Protein AF-A0A6M0SD03-F1 (afdb_monomer_lite)

pLDDT: mean 79.12, std 15.07, range [35.28, 95.38]

Radius of gyration: 14.67 Å; chains: 1; bounding box: 50×34×36 Å

Structure (mmCIF, N/CA/C/O backbone):
data_AF-A0A6M0SD03-F1
#
_entry.id   AF-A0A6M0SD03-F1
#
loop_
_atom_site.group_PDB
_atom_site.id
_atom_site.type_symbol
_atom_site.label_atom_id
_atom_site.label_alt_id
_atom_site.label_comp_id
_atom_site.label_asym_id
_atom_site.label_entity_id
_atom_site.label_seq_id
_atom_site.pdbx_PDB_ins_code
_atom_site.Cartn_x
_atom_site.Cartn_y
_atom_site.Cartn_z
_atom_site.occupancy
_atom_site.B_iso_or_equiv
_atom_site.auth_seq_id
_atom_site.auth_comp_id
_atom_site.auth_asym_id
_atom_site.auth_atom_id
_atom_site.pdbx_PDB_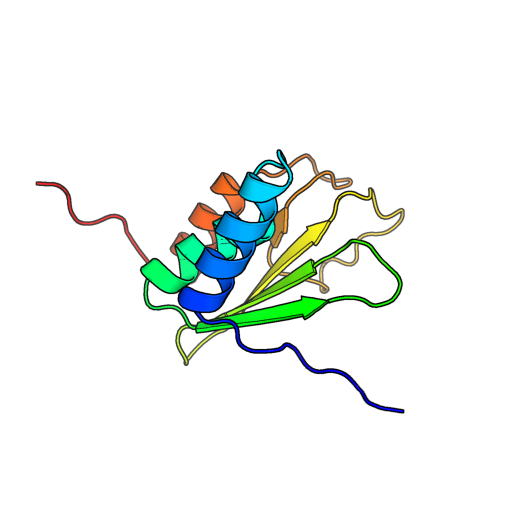model_num
ATOM 1 N N . MET A 1 1 ? 23.846 3.228 13.002 1.00 37.97 1 MET A N 1
ATOM 2 C CA . MET A 1 1 ? 23.111 2.429 11.993 1.00 37.97 1 MET A CA 1
ATOM 3 C C . MET A 1 1 ? 21.660 2.896 11.959 1.00 37.97 1 MET A C 1
ATOM 5 O O . MET A 1 1 ? 20.938 2.652 12.916 1.00 37.97 1 MET A O 1
ATOM 9 N N . SER A 1 2 ? 21.250 3.637 10.925 1.00 38.59 2 SER A N 1
ATOM 10 C CA . SER A 1 2 ? 19.883 4.171 10.828 1.00 38.59 2 SER A CA 1
ATOM 11 C C . SER A 1 2 ? 18.901 3.039 10.508 1.00 38.59 2 SER A C 1
ATOM 13 O O . SER A 1 2 ? 18.910 2.495 9.402 1.00 38.59 2 SER A O 1
ATOM 15 N N . ARG A 1 3 ? 18.088 2.641 11.495 1.00 43.22 3 ARG A N 1
ATOM 16 C CA . ARG A 1 3 ? 16.917 1.781 11.281 1.00 43.22 3 ARG A 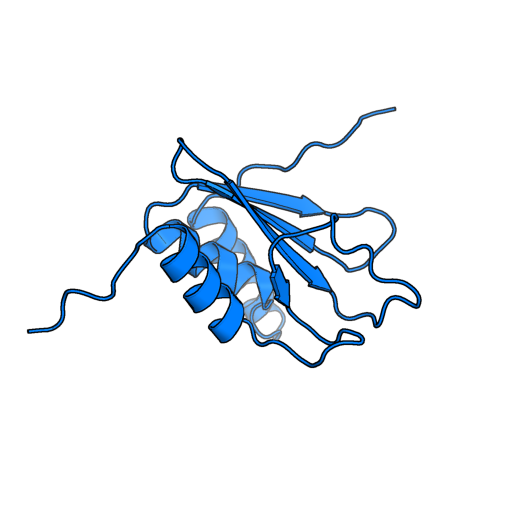CA 1
ATOM 17 C C . ARG A 1 3 ? 15.903 2.613 10.498 1.00 43.22 3 ARG A C 1
ATOM 19 O O . ARG A 1 3 ? 15.177 3.397 11.100 1.00 43.22 3 ARG A O 1
ATOM 26 N N . ARG A 1 4 ? 15.882 2.505 9.168 1.00 57.72 4 ARG A N 1
ATOM 27 C CA . ARG A 1 4 ? 14.831 3.169 8.386 1.00 57.72 4 ARG A CA 1
ATOM 28 C C . ARG A 1 4 ? 13.489 2.532 8.725 1.00 57.72 4 ARG A C 1
ATOM 30 O O . ARG A 1 4 ? 13.338 1.314 8.640 1.00 57.72 4 ARG A O 1
ATOM 37 N N . GLN A 1 5 ? 12.573 3.379 9.166 1.00 67.75 5 GLN A N 1
ATOM 38 C CA . GLN A 1 5 ? 11.204 3.042 9.533 1.00 67.75 5 GLN A CA 1
ATOM 39 C C . GLN A 1 5 ? 10.338 3.010 8.264 1.00 67.75 5 GLN A C 1
ATOM 41 O O . GLN A 1 5 ? 10.791 3.422 7.195 1.00 67.75 5 GLN A O 1
ATOM 46 N N . ALA A 1 6 ? 9.122 2.469 8.348 1.00 78.25 6 ALA A N 1
ATOM 47 C CA . ALA A 1 6 ? 8.156 2.628 7.265 1.00 78.25 6 ALA A CA 1
ATOM 48 C C . ALA A 1 6 ? 7.872 4.127 7.078 1.00 78.25 6 ALA A C 1
ATOM 50 O O . ALA A 1 6 ? 7.601 4.824 8.053 1.00 78.25 6 ALA A O 1
ATOM 51 N N . GLU A 1 7 ? 7.969 4.622 5.846 1.00 85.94 7 GLU A N 1
ATOM 52 C CA . GLU A 1 7 ? 7.779 6.045 5.546 1.00 85.94 7 GLU A CA 1
ATOM 53 C C . GLU A 1 7 ? 6.328 6.280 5.111 1.00 85.94 7 GLU A C 1
ATOM 55 O O . GLU A 1 7 ? 5.855 5.544 4.238 1.00 85.94 7 GLU A O 1
ATOM 60 N N . PRO A 1 8 ? 5.611 7.261 5.688 1.00 88.38 8 PRO A N 1
ATOM 61 C CA . PRO A 1 8 ? 4.265 7.596 5.236 1.00 88.38 8 PRO A CA 1
ATOM 62 C C . PRO A 1 8 ? 4.300 8.037 3.770 1.00 88.38 8 PRO A C 1
ATOM 64 O O . PRO A 1 8 ? 5.260 8.672 3.331 1.00 88.38 8 PRO A O 1
ATOM 67 N N . ILE A 1 9 ? 3.263 7.689 3.010 1.00 90.00 9 ILE A N 1
ATOM 68 C CA . ILE A 1 9 ? 3.136 8.075 1.603 1.00 90.00 9 ILE A CA 1
ATOM 69 C C . ILE A 1 9 ? 1.796 8.760 1.356 1.00 90.00 9 ILE A C 1
ATOM 71 O 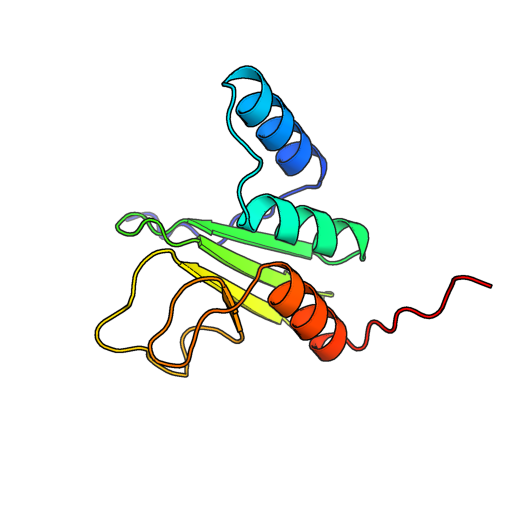O . ILE A 1 9 ? 0.748 8.247 1.754 1.00 90.00 9 ILE A O 1
ATOM 75 N N . ALA A 1 10 ? 1.829 9.907 0.682 1.00 88.19 10 ALA A N 1
ATOM 76 C CA . ALA A 1 10 ? 0.634 10.646 0.306 1.00 88.19 10 ALA A CA 1
ATOM 77 C C . ALA A 1 10 ? 0.163 10.272 -1.106 1.00 88.19 10 ALA A C 1
ATOM 79 O O . ALA A 1 10 ? 0.881 9.674 -1.916 1.00 88.19 10 ALA A O 1
ATOM 80 N N . LEU A 1 11 ? -1.076 10.647 -1.432 1.00 83.69 11 LEU A N 1
ATOM 81 C CA . LEU A 1 11 ? -1.640 10.385 -2.757 1.00 83.69 11 LEU A CA 1
ATOM 82 C C . LEU A 1 11 ? -0.875 11.139 -3.856 1.00 83.69 11 LEU A C 1
ATOM 84 O O . LEU A 1 11 ? -0.694 10.608 -4.953 1.00 83.69 11 LEU A O 1
ATOM 88 N N . GLU A 1 12 ? -0.387 12.338 -3.549 1.00 86.38 12 GLU A N 1
ATOM 89 C CA . GLU A 1 12 ? 0.436 13.161 -4.440 1.00 86.38 12 GLU A CA 1
ATOM 90 C C . GLU A 1 12 ? 1.751 12.468 -4.816 1.00 86.38 12 GLU A C 1
ATOM 92 O O . GLU A 1 12 ? 2.123 12.465 -5.992 1.00 86.38 12 GLU A O 1
ATOM 97 N N . ASP A 1 13 ? 2.399 11.794 -3.860 1.00 87.25 13 ASP A N 1
ATOM 98 C CA . ASP A 1 13 ? 3.621 11.018 -4.103 1.00 87.25 13 ASP A CA 1
ATOM 99 C C . ASP A 1 13 ? 3.357 9.869 -5.080 1.00 87.25 13 ASP A C 1
ATOM 101 O O . ASP A 1 13 ? 4.114 9.645 -6.030 1.00 87.25 13 ASP A O 1
ATOM 105 N N . ILE A 1 14 ? 2.237 9.159 -4.895 1.00 87.69 14 ILE A N 1
ATOM 106 C CA . ILE A 1 14 ? 1.820 8.071 -5.789 1.00 87.69 14 ILE A CA 1
ATOM 107 C C . ILE A 1 14 ? 1.564 8.596 -7.202 1.00 87.69 14 ILE A C 1
ATOM 109 O O . ILE A 1 14 ? 1.987 7.972 -8.180 1.00 87.69 14 ILE A O 1
ATOM 113 N N . GLN A 1 15 ? 0.902 9.746 -7.330 1.00 85.06 15 GLN A N 1
ATOM 114 C CA . GLN A 1 15 ? 0.661 10.377 -8.627 1.00 85.06 15 GLN A CA 1
ATOM 115 C C . GLN A 1 15 ? 1.965 10.841 -9.289 1.00 85.06 15 GLN A C 1
ATOM 117 O O . GLN A 1 15 ? 2.140 10.645 -10.493 1.00 85.06 15 GLN A O 1
ATOM 122 N N . ALA A 1 16 ? 2.897 11.417 -8.527 1.00 87.25 16 ALA A N 1
ATOM 123 C CA . ALA A 1 16 ? 4.203 11.831 -9.032 1.00 87.25 16 ALA A CA 1
ATOM 124 C C . ALA A 1 16 ? 5.011 10.631 -9.547 1.00 87.25 16 ALA A C 1
ATOM 126 O O . ALA A 1 16 ? 5.531 10.665 -10.665 1.00 87.25 16 ALA A O 1
ATOM 127 N N . MET A 1 17 ? 5.039 9.534 -8.787 1.00 85.94 17 MET A N 1
ATOM 128 C CA . MET A 1 17 ? 5.668 8.288 -9.221 1.00 85.94 17 MET A CA 1
ATOM 129 C C . MET A 1 17 ? 5.013 7.698 -10.475 1.00 85.94 17 MET A C 1
ATOM 131 O O . MET A 1 17 ? 5.715 7.196 -11.352 1.00 85.94 17 MET A O 1
ATOM 135 N N . ALA A 1 18 ? 3.681 7.737 -10.564 1.00 83.88 18 ALA A N 1
ATOM 136 C CA . ALA A 1 18 ? 2.943 7.259 -11.730 1.00 83.88 18 ALA A CA 1
ATOM 137 C C . ALA A 1 18 ? 3.315 8.060 -12.987 1.00 83.88 18 ALA A C 1
ATOM 139 O O . ALA A 1 18 ? 3.685 7.470 -14.002 1.00 83.88 18 ALA A O 1
ATOM 140 N N . ARG A 1 19 ? 3.322 9.397 -12.890 1.00 86.19 19 ARG A N 1
ATOM 141 C CA . ARG A 1 19 ? 3.763 10.288 -13.977 1.00 86.19 19 ARG A CA 1
ATOM 142 C C . ARG A 1 19 ? 5.200 9.993 -14.409 1.00 86.19 19 ARG A C 1
ATOM 144 O O . ARG A 1 19 ? 5.461 9.893 -15.604 1.00 86.19 19 ARG A O 1
ATOM 151 N N . TYR A 1 20 ? 6.111 9.806 -13.453 1.00 85.31 20 TYR A N 1
ATOM 152 C CA . TYR A 1 20 ? 7.509 9.469 -13.740 1.00 85.31 20 TYR A CA 1
ATOM 153 C C . TYR A 1 20 ? 7.666 8.101 -14.424 1.00 85.31 20 TYR A C 1
ATOM 155 O O . TYR A 1 20 ? 8.470 7.952 -15.337 1.00 85.31 20 TYR A O 1
ATOM 163 N N . ALA A 1 21 ? 6.896 7.088 -14.020 1.00 81.69 21 ALA A N 1
ATOM 164 C CA . ALA A 1 21 ? 6.935 5.781 -14.676 1.00 81.69 21 ALA A CA 1
ATOM 165 C C . ALA A 1 21 ? 6.445 5.868 -16.131 1.00 81.69 21 ALA A C 1
ATOM 167 O O . ALA A 1 21 ? 7.116 5.364 -17.035 1.00 81.69 21 ALA A O 1
ATOM 168 N N . LEU A 1 22 ? 5.326 6.562 -16.362 1.00 85.50 22 LEU A N 1
ATOM 169 C CA . LEU A 1 22 ? 4.764 6.752 -17.700 1.00 85.50 22 LEU A CA 1
ATOM 170 C C . LEU A 1 22 ? 5.703 7.542 -18.616 1.00 85.50 22 LEU A C 1
ATOM 172 O O . LEU A 1 22 ? 5.885 7.148 -19.766 1.00 85.50 22 LEU A O 1
ATOM 176 N N . SER A 1 23 ? 6.366 8.592 -18.114 1.00 88.50 23 SER A N 1
ATOM 177 C CA . SER A 1 23 ? 7.340 9.361 -18.910 1.00 88.50 23 SER A CA 1
ATOM 178 C C . SER A 1 23 ? 8.564 8.539 -19.332 1.00 88.50 23 SER A C 1
ATOM 180 O O . SER A 1 23 ? 9.271 8.907 -20.267 1.00 88.50 23 SER A O 1
ATOM 182 N N . ARG A 1 24 ? 8.803 7.402 -18.671 1.00 88.75 24 ARG A N 1
ATOM 183 C CA . ARG A 1 24 ? 9.853 6.428 -18.997 1.00 88.75 24 ARG A CA 1
ATOM 184 C C . ARG A 1 24 ? 9.337 5.231 -19.806 1.00 88.75 24 ARG A C 1
ATOM 186 O O . ARG A 1 24 ? 10.100 4.301 -20.047 1.00 88.75 24 ARG A O 1
ATOM 193 N N . GLY A 1 25 ? 8.063 5.233 -20.209 1.00 86.56 25 GLY A N 1
ATOM 194 C CA . GLY A 1 25 ? 7.431 4.128 -20.938 1.00 86.56 25 GLY A CA 1
ATOM 195 C C . GLY A 1 25 ? 7.169 2.887 -20.077 1.00 86.56 25 GLY A C 1
ATOM 196 O O . GLY A 1 25 ? 7.001 1.789 -20.604 1.00 86.56 25 GLY A O 1
ATOM 197 N N . HIS A 1 26 ? 7.157 3.029 -18.750 1.00 81.50 26 HIS A N 1
ATOM 198 C CA . HIS A 1 26 ? 6.903 1.931 -17.822 1.00 81.50 26 HIS A CA 1
ATOM 199 C C . HIS A 1 26 ? 5.457 1.945 -17.318 1.00 81.50 26 HIS A C 1
ATOM 201 O O . HIS A 1 26 ? 4.892 2.990 -16.997 1.00 81.50 26 HIS A O 1
ATOM 207 N N . SER A 1 27 ? 4.867 0.756 -17.170 1.00 80.62 27 SER A N 1
ATOM 208 C CA . SER A 1 27 ? 3.578 0.588 -16.493 1.00 80.62 27 SER A CA 1
ATOM 209 C C . SER A 1 27 ? 3.679 0.935 -15.005 1.00 80.62 27 SER A C 1
ATOM 211 O O . SER A 1 27 ? 4.732 0.761 -14.386 1.00 80.62 27 SER A O 1
ATOM 213 N N . HIS A 1 28 ? 2.563 1.333 -14.392 1.00 78.62 28 HIS A N 1
ATOM 214 C CA . HIS A 1 28 ? 2.516 1.598 -12.955 1.00 78.62 28 HIS A CA 1
ATOM 215 C C . HIS A 1 28 ? 2.953 0.379 -12.135 1.00 78.62 28 HIS A C 1
ATOM 217 O O . HIS A 1 28 ? 2.551 -0.758 -12.387 1.00 78.62 28 HIS A O 1
ATOM 223 N N . SER A 1 29 ? 3.756 0.625 -11.099 1.00 83.44 29 SER A N 1
ATOM 224 C CA . SER A 1 29 ? 4.157 -0.442 -10.186 1.00 83.44 29 SER A CA 1
ATOM 225 C C . SER A 1 29 ? 2.953 -0.963 -9.386 1.00 83.44 29 SER A C 1
ATOM 227 O O . SER A 1 29 ? 2.144 -0.186 -8.876 1.00 83.44 29 SER A O 1
ATOM 229 N N . LYS A 1 30 ? 2.843 -2.291 -9.246 1.00 87.19 30 LYS A N 1
ATOM 230 C CA . LYS A 1 30 ? 1.718 -2.965 -8.564 1.00 87.19 30 LYS A CA 1
ATOM 231 C C . LYS A 1 30 ? 1.465 -2.448 -7.144 1.00 87.19 30 LYS A C 1
ATOM 233 O O . LYS A 1 30 ? 0.314 -2.336 -6.736 1.00 87.19 30 LYS A O 1
ATOM 238 N N . TRP A 1 31 ? 2.533 -2.140 -6.411 1.00 88.50 31 TRP A N 1
ATOM 239 C CA . TRP A 1 31 ? 2.451 -1.628 -5.045 1.00 88.50 31 TRP A CA 1
ATOM 240 C C . TRP A 1 31 ? 1.931 -0.185 -5.004 1.00 88.50 31 TRP A C 1
ATOM 242 O O . TRP A 1 31 ? 1.133 0.142 -4.137 1.00 88.50 31 TRP A O 1
ATOM 252 N N . ALA A 1 32 ? 2.301 0.657 -5.977 1.00 88.94 32 ALA A N 1
ATOM 253 C CA . ALA A 1 32 ? 1.793 2.025 -6.065 1.00 88.94 32 ALA A CA 1
ATOM 254 C C . ALA A 1 32 ? 0.293 2.055 -6.388 1.00 88.94 32 ALA A C 1
ATOM 256 O O . ALA A 1 32 ? -0.442 2.862 -5.822 1.00 88.94 32 ALA A O 1
ATOM 257 N N . VAL A 1 33 ? -0.173 1.139 -7.249 1.00 89.94 33 VAL A N 1
ATOM 258 C CA . VAL A 1 33 ? -1.609 0.957 -7.527 1.00 89.94 33 VAL A CA 1
ATOM 259 C C . VAL A 1 33 ? -2.367 0.620 -6.242 1.00 89.94 33 VAL A C 1
ATOM 261 O O . VAL A 1 33 ? -3.398 1.226 -5.966 1.00 89.94 33 VAL A O 1
ATOM 264 N N . TYR A 1 34 ? -1.830 -0.294 -5.431 1.00 92.69 34 TYR A N 1
ATOM 265 C CA . TYR A 1 34 ? -2.412 -0.646 -4.138 1.00 92.69 34 TYR A CA 1
ATOM 266 C C . TYR A 1 34 ? -2.426 0.535 -3.158 1.00 92.69 34 TYR A C 1
ATOM 268 O O . TYR A 1 34 ? -3.488 0.855 -2.631 1.00 92.69 34 TYR A O 1
ATOM 276 N N . CYS A 1 35 ? -1.300 1.237 -2.965 1.00 92.19 35 CYS A N 1
ATOM 277 C CA . CYS A 1 35 ? -1.249 2.412 -2.085 1.00 92.19 35 CYS A CA 1
ATOM 278 C C . CYS A 1 35 ? -2.285 3.463 -2.493 1.00 92.19 35 CYS A C 1
ATOM 280 O O . CYS A 1 35 ? -3.026 3.965 -1.654 1.00 92.19 35 CYS A O 1
ATOM 282 N N . GLY A 1 36 ? -2.380 3.758 -3.793 1.00 92.00 36 GLY A N 1
ATOM 283 C CA . GLY A 1 36 ? -3.358 4.707 -4.310 1.00 92.00 36 GLY A CA 1
ATOM 284 C C . GLY A 1 36 ? -4.808 4.268 -4.087 1.00 92.00 36 GLY A C 1
ATOM 285 O O . GLY A 1 36 ? -5.672 5.129 -3.951 1.00 92.00 36 GLY A O 1
ATOM 286 N N . ALA A 1 37 ? -5.100 2.966 -4.065 1.00 92.44 37 ALA A N 1
ATOM 287 C CA . ALA A 1 37 ? -6.429 2.470 -3.716 1.00 92.44 37 ALA A CA 1
ATOM 288 C C . ALA A 1 37 ? -6.720 2.683 -2.223 1.00 92.44 37 ALA A C 1
ATOM 290 O O . ALA A 1 37 ? -7.756 3.241 -1.887 1.00 92.44 37 ALA A O 1
ATOM 291 N N . MET A 1 38 ? -5.787 2.317 -1.341 1.00 95.38 38 MET A N 1
ATOM 292 C CA . MET A 1 38 ? -5.956 2.447 0.113 1.00 95.38 38 MET A CA 1
ATOM 293 C C . MET A 1 38 ? -6.102 3.906 0.559 1.00 95.38 38 MET A C 1
ATOM 295 O O . MET A 1 38 ? -7.002 4.224 1.330 1.00 95.38 38 MET A O 1
ATOM 299 N N . LEU A 1 39 ? -5.289 4.808 0.002 1.00 92.94 39 LEU A N 1
ATOM 300 C CA . LEU A 1 39 ? -5.386 6.245 0.276 1.00 92.94 39 LEU A CA 1
ATOM 301 C C . LEU A 1 39 ? -6.744 6.824 -0.153 1.00 92.94 39 LEU A C 1
ATOM 303 O O . LEU A 1 39 ? -7.315 7.647 0.553 1.00 92.94 39 LEU A O 1
ATOM 307 N N . ARG A 1 40 ? -7.302 6.366 -1.284 1.00 92.88 40 ARG A N 1
ATOM 308 C CA . ARG A 1 40 ? -8.647 6.777 -1.736 1.00 92.88 40 ARG A CA 1
ATOM 309 C C . ARG A 1 40 ? -9.771 6.247 -0.849 1.00 92.88 40 ARG A C 1
ATOM 311 O O . ARG A 1 40 ? -10.840 6.841 -0.837 1.00 92.88 40 ARG A O 1
ATOM 318 N N . LEU A 1 41 ? -9.531 5.164 -0.114 1.00 91.62 41 LEU A N 1
ATOM 319 C CA . LEU A 1 41 ? -10.451 4.643 0.899 1.00 91.62 41 LEU A CA 1
ATOM 320 C C . LEU A 1 41 ? -10.328 5.384 2.244 1.00 91.62 41 LEU A C 1
ATOM 322 O O . LEU A 1 41 ? -10.942 4.969 3.221 1.00 91.62 41 LEU A O 1
ATOM 326 N N . GLY A 1 42 ? -9.525 6.452 2.319 1.00 93.19 42 GLY A N 1
ATOM 327 C CA . GLY A 1 42 ? -9.306 7.213 3.551 1.00 93.19 42 GLY A CA 1
ATOM 328 C C . GLY A 1 42 ? -8.382 6.519 4.554 1.00 93.19 42 GLY A C 1
ATOM 329 O O . GLY A 1 42 ? -8.362 6.895 5.723 1.00 93.19 42 GLY A O 1
ATOM 330 N N . LEU A 1 43 ? -7.623 5.504 4.123 1.00 93.81 43 LEU A N 1
ATOM 331 C CA . LEU A 1 43 ? -6.653 4.814 4.971 1.00 93.81 43 LEU A CA 1
ATOM 332 C C . LEU A 1 43 ? -5.282 5.491 4.898 1.00 93.81 43 LEU A C 1
ATOM 334 O O . LEU A 1 43 ? -4.853 5.953 3.840 1.00 93.81 43 LEU A O 1
ATOM 338 N N . SER A 1 44 ? -4.556 5.465 6.011 1.00 94.19 44 SER A N 1
ATOM 339 C CA . SER A 1 44 ? -3.153 5.872 6.075 1.00 94.19 44 SER A CA 1
ATOM 340 C C . SER A 1 44 ? -2.264 4.764 5.528 1.00 94.19 44 SER A C 1
ATOM 342 O O . SER A 1 44 ? -2.477 3.588 5.831 1.00 94.19 44 SER A O 1
ATOM 344 N N . VAL A 1 45 ? -1.247 5.131 4.747 1.00 94.19 45 VAL A N 1
ATOM 345 C CA . VAL A 1 45 ? -0.320 4.176 4.131 1.00 94.19 45 VAL A CA 1
ATOM 346 C C . VAL A 1 45 ? 1.123 4.551 4.447 1.00 94.19 45 VAL A C 1
ATOM 348 O O . VAL A 1 45 ? 1.526 5.693 4.237 1.00 94.19 45 VAL A O 1
ATOM 351 N N . SER A 1 46 ? 1.914 3.563 4.867 1.00 92.75 46 SER A N 1
ATOM 352 C CA . SER A 1 46 ? 3.363 3.681 5.040 1.00 92.75 46 SER A CA 1
ATOM 353 C C . SER A 1 46 ? 4.091 2.581 4.276 1.00 92.75 46 SER A C 1
ATOM 355 O O . SER A 1 46 ? 3.668 1.426 4.255 1.00 92.75 46 SER A O 1
ATOM 357 N N . VAL A 1 47 ? 5.208 2.915 3.635 1.00 89.44 47 VAL A N 1
ATOM 358 C CA . VAL A 1 47 ? 5.969 1.992 2.790 1.00 89.44 47 VAL A CA 1
ATOM 359 C C . VAL A 1 47 ? 7.347 1.763 3.387 1.00 89.44 47 VAL A C 1
ATOM 361 O O . VAL A 1 47 ? 8.161 2.675 3.514 1.00 89.44 47 VAL A O 1
ATOM 364 N N . TYR A 1 48 ? 7.647 0.505 3.682 1.00 85.88 48 TYR A N 1
ATOM 365 C CA . TYR A 1 48 ? 8.991 0.054 3.998 1.00 85.88 48 TYR A CA 1
ATOM 366 C C . TYR A 1 48 ? 9.646 -0.575 2.765 1.00 85.88 48 TYR A C 1
ATOM 368 O O . TYR A 1 48 ? 9.150 -1.531 2.149 1.00 85.88 48 TYR A O 1
ATOM 376 N N . LYS A 1 49 ? 10.807 -0.028 2.400 1.00 72.81 49 LYS A N 1
ATOM 377 C CA . LYS A 1 49 ? 11.634 -0.503 1.289 1.00 72.81 49 LYS A CA 1
ATOM 378 C C . LYS A 1 49 ? 12.784 -1.329 1.863 1.00 72.81 49 LYS A C 1
ATOM 380 O O . LYS A 1 49 ? 13.705 -0.778 2.457 1.00 72.81 49 LYS A O 1
ATOM 385 N N . ALA A 1 50 ? 12.746 -2.647 1.663 1.00 67.94 50 ALA A N 1
ATOM 386 C CA . ALA A 1 50 ? 13.859 -3.510 2.045 1.00 67.94 50 ALA A CA 1
ATOM 387 C C . ALA A 1 50 ? 15.110 -3.155 1.218 1.00 67.94 50 ALA A C 1
ATOM 389 O O . ALA A 1 50 ? 15.028 -3.033 -0.003 1.00 67.94 50 ALA A O 1
ATOM 390 N N . LEU A 1 51 ? 16.260 -3.002 1.879 1.00 62.75 51 LEU A N 1
ATOM 391 C CA . LEU A 1 51 ? 17.526 -2.613 1.237 1.00 62.75 51 LEU A CA 1
ATOM 392 C C . LEU A 1 51 ? 18.095 -3.716 0.336 1.00 62.75 51 LEU A C 1
ATOM 394 O O . LEU A 1 51 ? 18.695 -3.440 -0.695 1.00 62.75 51 LEU A O 1
ATOM 398 N N . THR A 1 52 ? 17.903 -4.969 0.742 1.00 64.94 52 THR A N 1
ATOM 399 C CA . THR A 1 52 ? 18.555 -6.142 0.145 1.00 64.94 52 THR A CA 1
ATOM 400 C C . THR A 1 52 ? 17.630 -6.956 -0.751 1.00 64.94 52 THR A C 1
ATOM 402 O O . THR A 1 52 ? 18.082 -7.875 -1.428 1.00 64.94 52 THR A O 1
ATOM 405 N N . THR A 1 53 ? 16.330 -6.644 -0.779 1.00 66.12 53 THR A N 1
ATOM 406 C CA . THR A 1 53 ? 15.368 -7.366 -1.618 1.00 66.12 53 THR A CA 1
ATOM 407 C C . THR A 1 53 ? 14.518 -6.398 -2.422 1.00 66.12 53 THR A C 1
ATOM 409 O O . THR A 1 53 ? 14.194 -5.298 -1.981 1.00 66.12 53 THR A O 1
ATOM 412 N N . LYS A 1 54 ? 14.073 -6.835 -3.603 1.00 71.12 54 LYS A N 1
ATOM 413 C CA . LYS A 1 54 ? 13.123 -6.060 -4.416 1.00 71.12 54 LYS A CA 1
ATOM 414 C C . LYS A 1 54 ? 11.740 -5.936 -3.758 1.00 71.12 54 LYS A C 1
ATOM 416 O O . LYS A 1 54 ? 10.916 -5.160 -4.243 1.00 71.12 54 LYS A O 1
ATOM 421 N N . SER A 1 55 ? 11.501 -6.631 -2.642 1.00 75.88 55 SER A N 1
ATOM 422 C CA . SER A 1 55 ? 10.227 -6.605 -1.928 1.00 75.88 55 SER A CA 1
ATOM 423 C C . SER A 1 55 ? 9.892 -5.208 -1.400 1.00 75.88 55 SER A C 1
ATOM 425 O O . SER A 1 55 ? 10.770 -4.381 -1.119 1.00 75.88 55 SER A O 1
ATOM 427 N N . LYS A 1 56 ? 8.597 -4.944 -1.280 1.00 84.69 56 LYS A N 1
ATOM 428 C CA . LYS A 1 56 ? 8.041 -3.757 -0.632 1.00 84.69 56 LYS A CA 1
ATOM 429 C C . LYS A 1 56 ? 7.055 -4.226 0.421 1.00 84.69 56 LYS A C 1
ATOM 431 O O . LYS A 1 56 ? 6.260 -5.121 0.146 1.00 84.69 56 LYS A O 1
ATOM 436 N N . TYR A 1 57 ? 7.134 -3.640 1.601 1.00 88.44 57 TYR A N 1
ATOM 437 C CA . TYR A 1 57 ? 6.175 -3.873 2.668 1.00 88.44 57 TYR A CA 1
ATOM 438 C C . TYR A 1 57 ? 5.348 -2.611 2.822 1.00 88.44 57 TYR A C 1
ATOM 440 O O . TYR A 1 57 ? 5.902 -1.518 2.914 1.00 88.44 57 TYR A O 1
ATOM 448 N N . ILE A 1 58 ? 4.037 -2.766 2.780 1.00 90.81 58 ILE A N 1
ATOM 449 C CA . ILE A 1 58 ? 3.086 -1.670 2.837 1.00 90.81 58 ILE A CA 1
ATOM 450 C C . ILE A 1 58 ? 2.249 -1.883 4.079 1.00 90.81 58 ILE A C 1
ATOM 452 O O . ILE A 1 58 ? 1.652 -2.941 4.247 1.00 90.81 58 ILE A O 1
ATOM 456 N N . TYR A 1 59 ? 2.230 -0.879 4.932 1.00 92.19 59 TYR A N 1
ATOM 457 C CA . TYR A 1 59 ? 1.456 -0.834 6.154 1.00 92.19 59 TYR A CA 1
ATOM 458 C C . TYR A 1 59 ? 0.262 0.066 5.893 1.00 92.19 59 TYR A C 1
ATOM 460 O O . TYR A 1 59 ? 0.428 1.186 5.409 1.00 92.19 59 TYR A O 1
ATOM 468 N N . VAL A 1 60 ? -0.933 -0.444 6.152 1.00 93.56 60 VAL A N 1
ATOM 469 C CA . VAL A 1 60 ? -2.190 0.279 5.975 1.00 93.56 60 VAL A CA 1
ATOM 470 C C . VAL A 1 60 ? -2.869 0.380 7.324 1.00 93.56 60 VAL A C 1
ATOM 472 O O . VAL A 1 60 ? -2.918 -0.607 8.050 1.00 93.56 60 VAL A O 1
ATOM 475 N N . SER A 1 61 ? -3.394 1.547 7.672 1.00 92.94 61 SER A N 1
ATOM 476 C CA . SER A 1 61 ? -4.022 1.772 8.972 1.00 92.94 61 SER A CA 1
ATOM 477 C C . SER A 1 61 ? -5.238 2.681 8.857 1.00 92.94 61 SER A C 1
ATOM 479 O O . SER A 1 61 ? -5.258 3.612 8.055 1.00 92.94 61 SER A O 1
ATOM 481 N N . ASN A 1 62 ? -6.238 2.434 9.702 1.00 92.38 62 ASN A N 1
ATOM 482 C CA . ASN A 1 62 ? -7.364 3.344 9.936 1.00 92.38 62 ASN A CA 1
ATOM 483 C C . ASN A 1 62 ? -7.217 4.127 11.260 1.00 92.38 62 ASN A C 1
ATOM 485 O O . ASN A 1 62 ? -8.197 4.648 11.789 1.00 92.38 62 ASN A O 1
ATOM 489 N N . GLY A 1 63 ? -6.016 4.126 11.851 1.00 88.19 63 GLY A N 1
ATOM 490 C CA . GLY A 1 63 ? -5.718 4.719 13.158 1.00 88.19 63 GLY A CA 1
ATOM 491 C C . GLY A 1 63 ? -6.033 3.824 14.363 1.00 88.19 63 GLY A C 1
ATOM 492 O O . GLY A 1 63 ? -5.588 4.131 15.463 1.00 88.19 63 GLY A O 1
ATOM 493 N N . ARG A 1 64 ? -6.762 2.712 14.181 1.00 88.62 64 ARG A N 1
ATOM 494 C CA . ARG A 1 64 ? -7.112 1.766 15.262 1.00 88.62 64 ARG A CA 1
ATOM 495 C C . ARG A 1 64 ? -6.445 0.404 15.115 1.00 88.62 64 ARG A C 1
ATOM 497 O O . ARG A 1 64 ? -6.069 -0.202 16.111 1.00 88.62 64 ARG A O 1
ATOM 504 N N . LYS A 1 65 ? -6.331 -0.088 13.884 1.00 91.00 65 LYS A N 1
ATOM 505 C CA . LYS A 1 65 ? -5.683 -1.361 13.551 1.00 91.00 65 LYS A CA 1
ATOM 506 C C . LYS A 1 65 ? -4.881 -1.223 12.261 1.00 91.00 65 LYS A C 1
ATOM 508 O O . LYS A 1 65 ? -5.142 -0.320 11.465 1.00 91.00 65 LYS A O 1
ATOM 513 N N . GLU A 1 66 ? -3.901 -2.100 12.086 1.00 92.88 66 GLU A N 1
ATOM 514 C CA . GLU A 1 66 ? -2.940 -2.069 10.985 1.00 92.88 66 GLU A CA 1
ATOM 515 C C . GLU A 1 66 ? -2.985 -3.375 10.186 1.00 92.88 66 GLU A C 1
ATOM 517 O O . GLU A 1 66 ? -3.187 -4.445 10.753 1.00 92.88 66 GLU A O 1
ATOM 522 N N . TYR A 1 67 ? -2.786 -3.272 8.873 1.00 91.38 67 TYR A N 1
ATOM 523 C CA . TYR A 1 67 ? -2.709 -4.389 7.941 1.00 91.38 67 TYR A CA 1
ATOM 524 C C . TYR A 1 67 ? -1.434 -4.287 7.098 1.00 91.38 67 TYR A C 1
ATOM 526 O O . TYR A 1 67 ? -1.207 -3.279 6.416 1.00 91.38 67 TYR A O 1
ATOM 534 N N . LYS A 1 68 ? -0.594 -5.324 7.126 1.00 90.81 68 LYS A N 1
ATOM 535 C CA . LYS A 1 68 ? 0.707 -5.370 6.449 1.00 90.81 68 LYS A CA 1
ATOM 536 C C . LYS A 1 68 ? 0.635 -6.227 5.185 1.00 90.81 68 LYS A C 1
ATOM 538 O O . LYS A 1 68 ? 0.483 -7.446 5.235 1.00 90.81 68 LYS A O 1
ATOM 543 N N . VAL A 1 69 ? 0.868 -5.600 4.033 1.00 89.44 69 VAL A N 1
ATOM 544 C CA . VAL A 1 69 ? 0.906 -6.261 2.722 1.00 89.44 69 VAL A CA 1
ATOM 545 C C . VAL A 1 69 ? 2.316 -6.271 2.153 1.00 89.44 69 VAL A C 1
ATOM 547 O O . VAL A 1 69 ? 2.957 -5.231 1.981 1.00 89.44 69 VAL A O 1
ATOM 550 N N . ARG A 1 70 ? 2.807 -7.457 1.799 1.00 87.56 70 ARG A N 1
ATOM 551 C CA . ARG A 1 70 ? 4.111 -7.645 1.164 1.00 87.56 70 ARG A CA 1
ATOM 552 C C . ARG A 1 70 ? 3.956 -7.829 -0.342 1.00 87.56 70 ARG A C 1
ATOM 554 O O . ARG A 1 70 ? 3.407 -8.820 -0.809 1.00 87.56 70 ARG A O 1
ATOM 561 N N . PHE A 1 71 ? 4.546 -6.930 -1.116 1.00 85.94 71 PHE A N 1
ATOM 562 C CA . PHE A 1 71 ? 4.737 -7.096 -2.554 1.00 85.94 71 PHE A CA 1
ATOM 563 C C . PHE A 1 71 ? 6.106 -7.725 -2.789 1.00 85.94 71 PHE A C 1
ATOM 565 O O . PHE A 1 71 ? 7.131 -7.115 -2.475 1.00 85.94 71 PHE A O 1
ATOM 572 N N . SER A 1 72 ? 6.145 -8.941 -3.330 1.00 78.00 72 SER A N 1
ATOM 573 C CA . SER A 1 72 ? 7.397 -9.643 -3.618 1.00 78.00 72 SER A CA 1
ATOM 574 C C . SER A 1 72 ? 7.320 -10.357 -4.962 1.00 78.00 72 SER A C 1
ATOM 576 O O . SER A 1 72 ? 6.332 -11.009 -5.274 1.00 78.00 72 SER A O 1
ATOM 578 N N . ASP A 1 73 ? 8.381 -10.239 -5.757 1.00 67.50 73 ASP A N 1
ATOM 579 C CA . ASP A 1 73 ? 8.512 -10.913 -7.057 1.00 67.50 73 ASP A CA 1
ATOM 580 C C . ASP A 1 73 ? 9.400 -12.171 -6.973 1.00 67.50 73 ASP A C 1
ATOM 582 O O . ASP A 1 73 ? 9.820 -12.742 -7.973 1.00 67.50 73 ASP A O 1
ATOM 586 N N . HIS A 1 74 ? 9.728 -12.597 -5.752 1.00 63.41 74 HIS A N 1
ATOM 587 C CA . HIS A 1 74 ? 10.603 -13.730 -5.479 1.00 63.41 74 HIS A CA 1
ATOM 588 C C . HIS A 1 74 ? 9.811 -14.837 -4.780 1.00 63.41 74 HIS A C 1
ATOM 590 O O . HIS A 1 74 ? 9.001 -14.529 -3.911 1.00 63.41 74 HIS A O 1
ATOM 596 N N . ARG A 1 75 ? 10.075 -16.113 -5.101 1.00 58.41 75 ARG A N 1
ATOM 597 C CA . ARG A 1 75 ? 9.592 -17.270 -4.323 1.00 58.41 75 ARG A CA 1
ATOM 598 C C . ARG A 1 75 ? 10.538 -17.489 -3.134 1.00 58.41 75 ARG A C 1
ATOM 600 O O . ARG A 1 75 ? 11.652 -17.958 -3.351 1.00 58.41 75 ARG A O 1
ATOM 607 N N . PRO A 1 76 ? 10.212 -17.074 -1.899 1.00 55.22 76 PRO A N 1
ATOM 608 C CA . PRO A 1 76 ? 11.116 -17.302 -0.777 1.00 55.22 76 PRO A CA 1
ATOM 609 C C . PRO A 1 76 ? 11.132 -18.792 -0.409 1.00 55.22 76 PRO A C 1
ATOM 611 O O . PRO A 1 76 ? 10.088 -19.313 -0.047 1.00 55.22 76 PRO A O 1
ATOM 614 N N . ASN A 1 77 ? 12.312 -19.432 -0.395 1.00 53.31 77 ASN A N 1
ATOM 615 C CA . ASN A 1 77 ? 12.506 -20.844 0.002 1.00 53.31 77 ASN A CA 1
ATOM 616 C C . ASN A 1 77 ? 11.854 -21.224 1.348 1.00 53.31 77 ASN A C 1
ATOM 618 O O . ASN A 1 77 ? 11.619 -22.400 1.611 1.00 53.31 77 ASN A O 1
ATOM 622 N N . ARG A 1 78 ? 11.581 -20.242 2.217 1.00 55.47 78 ARG A N 1
ATOM 623 C CA . ARG A 1 78 ? 10.850 -20.408 3.472 1.00 55.47 78 ARG A CA 1
ATOM 624 C C . ARG A 1 78 ? 10.037 -19.143 3.737 1.00 55.47 78 ARG A C 1
ATOM 626 O O . ARG A 1 78 ? 10.604 -18.068 3.928 1.00 55.47 78 ARG A O 1
ATOM 633 N N . GLN A 1 79 ? 8.715 -19.257 3.712 1.00 56.72 79 GLN A N 1
ATOM 634 C CA . GLN A 1 79 ? 7.806 -18.175 4.075 1.00 56.72 79 GLN A CA 1
ATOM 635 C C . GLN A 1 79 ? 7.476 -18.332 5.556 1.00 56.72 79 GLN A C 1
ATOM 637 O O . GLN A 1 79 ? 6.939 -19.363 5.953 1.00 56.72 79 GLN A O 1
ATOM 642 N N . ARG A 1 80 ? 7.856 -17.359 6.388 1.00 58.75 80 ARG A N 1
ATOM 643 C CA . ARG A 1 80 ? 7.368 -17.337 7.766 1.00 58.75 80 ARG A CA 1
ATOM 644 C C . ARG A 1 80 ? 5.947 -16.780 7.756 1.00 58.75 80 ARG A C 1
ATOM 646 O O . ARG A 1 80 ? 5.701 -15.766 7.105 1.00 58.75 80 ARG A O 1
ATOM 653 N N . SER A 1 81 ? 5.025 -17.470 8.419 1.00 58.00 81 SER A N 1
ATOM 654 C CA . SER A 1 81 ? 3.601 -17.115 8.463 1.00 58.00 81 SER A CA 1
ATOM 655 C C . SER A 1 81 ? 3.313 -15.834 9.253 1.00 58.00 81 SER A C 1
ATOM 657 O O . SER A 1 81 ? 2.208 -15.320 9.174 1.00 58.00 81 SER A O 1
ATOM 659 N N . ASP A 1 82 ? 4.291 -15.322 9.998 1.00 66.44 82 ASP A N 1
ATOM 660 C CA . ASP A 1 82 ? 4.197 -14.155 10.880 1.00 66.44 82 ASP A CA 1
ATOM 661 C C . ASP A 1 82 ? 4.740 -12.853 10.253 1.00 66.44 82 ASP A C 1
ATOM 663 O O . ASP A 1 82 ? 4.693 -11.801 10.885 1.00 66.44 82 ASP A O 1
ATOM 667 N N . ASP A 1 83 ? 5.270 -12.884 9.021 1.00 71.94 83 ASP A N 1
ATOM 668 C CA . ASP A 1 83 ? 5.896 -11.695 8.421 1.00 71.94 83 ASP A CA 1
ATOM 669 C C . ASP A 1 83 ? 4.864 -10.685 7.892 1.00 71.94 83 ASP A C 1
ATOM 671 O O . ASP A 1 83 ? 5.141 -9.490 7.889 1.00 71.94 83 ASP A O 1
ATOM 675 N N . CYS A 1 84 ? 3.688 -11.099 7.419 1.00 72.38 84 CYS A N 1
ATOM 676 C CA . CYS A 1 84 ? 2.689 -10.173 6.866 1.00 72.38 84 CYS A CA 1
ATOM 677 C C . CYS A 1 84 ? 1.302 -10.805 6.739 1.00 72.38 84 CYS A C 1
ATOM 679 O O . CYS A 1 84 ? 1.198 -12.008 6.509 1.00 72.38 84 CYS A O 1
ATOM 681 N N . ASP A 1 85 ? 0.265 -9.968 6.773 1.00 78.56 85 ASP A N 1
ATOM 682 C CA . ASP A 1 85 ? -1.134 -10.388 6.664 1.00 78.56 85 ASP A CA 1
ATOM 683 C C . ASP A 1 85 ? -1.534 -10.783 5.233 1.00 78.56 85 ASP A C 1
ATOM 685 O O . ASP A 1 85 ? -2.400 -11.633 5.038 1.00 78.56 85 ASP A O 1
ATOM 689 N N . PHE A 1 86 ? -0.891 -10.196 4.212 1.00 80.19 86 PHE A N 1
ATOM 690 C CA . PHE A 1 86 ? -1.130 -10.553 2.809 1.00 80.19 86 PHE A CA 1
ATOM 691 C C . PHE A 1 86 ? 0.125 -10.462 1.946 1.00 80.19 86 PHE A C 1
ATOM 693 O O . PHE A 1 86 ? 0.994 -9.609 2.149 1.00 80.19 86 PHE A O 1
ATOM 700 N N . ILE A 1 87 ? 0.201 -11.305 0.914 1.00 82.25 87 ILE A N 1
ATOM 701 C CA . ILE A 1 87 ? 1.330 -11.347 -0.021 1.00 82.25 87 ILE A CA 1
ATOM 702 C C . ILE A 1 87 ? 0.829 -11.203 -1.448 1.00 82.25 87 ILE A C 1
ATOM 704 O O . ILE A 1 87 ? 0.005 -11.989 -1.896 1.00 82.25 87 ILE A O 1
ATOM 708 N N . VAL A 1 88 ? 1.370 -10.226 -2.175 1.00 78.31 88 VAL A N 1
ATOM 709 C CA . VAL A 1 88 ? 1.132 -10.018 -3.608 1.00 78.31 88 VAL A CA 1
ATOM 710 C C . VAL A 1 88 ? 2.343 -10.490 -4.400 1.00 78.31 88 VAL A C 1
ATOM 712 O O . VAL A 1 88 ? 3.462 -10.024 -4.167 1.00 78.31 88 VAL A O 1
ATOM 715 N N . GLY A 1 89 ? 2.104 -11.366 -5.378 1.00 73.25 89 GLY A N 1
ATOM 716 C CA . GLY A 1 89 ? 3.138 -11.995 -6.199 1.00 73.25 89 GLY A CA 1
ATOM 717 C C . GLY A 1 89 ? 3.098 -13.520 -6.135 1.00 73.25 89 GLY A C 1
ATOM 718 O O . GLY A 1 89 ? 2.070 -14.103 -5.796 1.00 73.25 89 GLY A O 1
ATOM 719 N N . ARG A 1 90 ? 4.206 -14.171 -6.509 1.00 64.06 90 ARG A N 1
ATOM 720 C CA . ARG A 1 90 ? 4.345 -15.635 -6.453 1.00 64.06 90 ARG A CA 1
ATOM 721 C C . ARG A 1 90 ? 4.830 -16.055 -5.066 1.00 64.06 90 ARG A C 1
ATOM 723 O O . ARG A 1 90 ? 5.931 -15.685 -4.669 1.00 64.06 90 ARG A O 1
ATOM 730 N N . SER A 1 91 ? 4.052 -16.872 -4.371 1.00 65.19 91 SER A N 1
ATOM 731 C CA . SER A 1 91 ? 4.451 -17.547 -3.135 1.00 65.19 91 SER A CA 1
ATOM 732 C C . SER A 1 91 ? 4.459 -19.068 -3.327 1.00 65.19 91 SER A C 1
ATOM 734 O O . SER A 1 91 ? 4.117 -19.577 -4.396 1.00 65.19 91 SER A O 1
ATOM 736 N N . HIS A 1 92 ? 4.871 -19.802 -2.291 1.00 58.12 92 HIS A N 1
ATOM 737 C CA . HIS A 1 92 ? 4.769 -21.266 -2.260 1.00 58.12 92 HIS A CA 1
ATOM 738 C C . HIS A 1 92 ? 3.311 -21.748 -2.146 1.00 58.12 92 HIS A C 1
ATOM 740 O O . HIS A 1 92 ? 3.036 -22.906 -2.433 1.00 58.12 92 HIS A O 1
ATOM 746 N N . LEU A 1 93 ? 2.391 -20.858 -1.761 1.00 57.09 93 LEU A N 1
ATOM 747 C CA . LEU A 1 93 ? 0.969 -21.141 -1.559 1.00 57.09 93 LEU A CA 1
ATOM 748 C C . LEU A 1 93 ? 0.100 -20.739 -2.767 1.00 57.09 93 LEU A C 1
ATOM 750 O O . LEU A 1 93 ? -1.084 -21.050 -2.793 1.00 57.09 93 LEU A O 1
ATOM 754 N N . GLY A 1 94 ? 0.665 -20.050 -3.767 1.00 61.38 94 GLY A N 1
ATOM 755 C CA . GLY A 1 94 ? -0.051 -19.627 -4.974 1.00 61.38 94 GLY A CA 1
ATOM 756 C C . GLY A 1 94 ? 0.431 -18.286 -5.533 1.00 61.38 94 GLY A C 1
ATOM 757 O O . GLY A 1 94 ? 1.456 -17.743 -5.117 1.00 61.38 94 GLY A O 1
ATOM 758 N N . SER A 1 95 ? -0.299 -17.739 -6.506 1.00 65.81 95 SER A N 1
ATOM 759 C CA . SER A 1 95 ? -0.079 -16.380 -7.012 1.00 65.81 95 SER A CA 1
ATOM 760 C C . SER A 1 95 ? -1.244 -15.471 -6.651 1.00 65.81 95 SER A C 1
ATOM 762 O O . SER A 1 95 ? -2.367 -15.723 -7.083 1.00 65.81 95 SER A O 1
ATOM 764 N N . SER A 1 96 ? -0.962 -14.382 -5.942 1.00 78.62 96 SER A N 1
ATOM 765 C CA . SER A 1 96 ? -1.978 -13.406 -5.541 1.00 78.62 96 SER A CA 1
ATOM 766 C C . SER A 1 96 ? -1.822 -12.106 -6.322 1.00 78.62 96 SER A C 1
ATOM 768 O O . SER A 1 96 ? -0.709 -11.616 -6.546 1.00 78.62 96 SER A O 1
ATOM 770 N N . SER A 1 97 ? -2.949 -11.543 -6.755 1.00 86.69 97 SER A N 1
ATOM 771 C CA . SER A 1 97 ? -2.998 -10.309 -7.540 1.00 86.69 97 SER A CA 1
ATOM 772 C C . SER A 1 97 ? -3.099 -9.067 -6.649 1.00 86.69 97 SER A C 1
ATOM 774 O O . SER A 1 97 ? -3.519 -9.141 -5.496 1.00 86.69 97 SER A O 1
ATOM 776 N N . THR A 1 98 ? -2.771 -7.895 -7.203 1.00 87.06 98 THR A N 1
ATOM 777 C CA . THR A 1 98 ? -3.015 -6.606 -6.532 1.00 87.06 98 THR A CA 1
ATOM 778 C C . THR A 1 98 ? -4.491 -6.431 -6.171 1.00 87.06 98 THR A C 1
ATOM 780 O O . THR A 1 98 ? -4.795 -5.893 -5.115 1.00 87.06 98 THR A O 1
ATOM 783 N N . ARG A 1 99 ? -5.408 -6.920 -7.018 1.00 87.38 99 ARG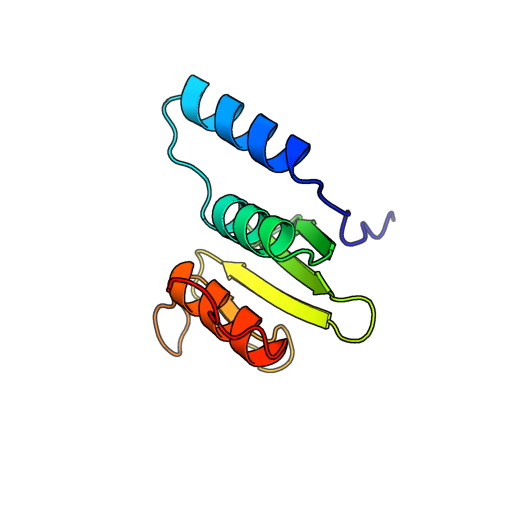 A N 1
ATOM 784 C CA . ARG A 1 99 ? -6.852 -6.874 -6.758 1.00 87.38 99 ARG A CA 1
ATOM 785 C C . ARG A 1 99 ? -7.231 -7.699 -5.529 1.00 87.38 99 ARG A C 1
ATOM 787 O O . ARG A 1 99 ? -7.969 -7.203 -4.694 1.00 87.38 99 ARG A O 1
ATOM 794 N N . ALA A 1 100 ? -6.690 -8.909 -5.3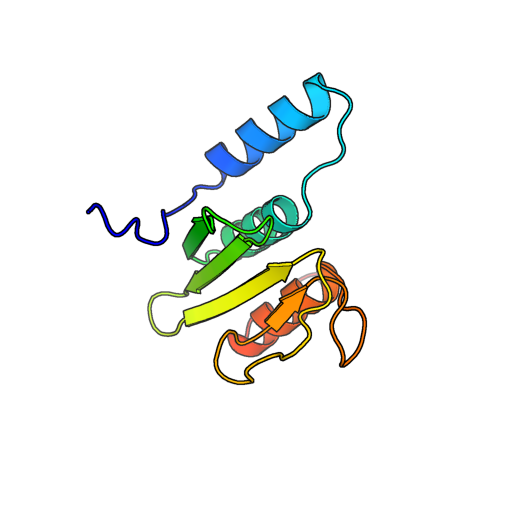96 1.00 87.00 100 ALA A N 1
ATOM 795 C CA . ALA A 1 100 ? -6.947 -9.754 -4.231 1.00 87.00 100 ALA A CA 1
ATOM 796 C C . ALA A 1 100 ? -6.463 -9.094 -2.930 1.00 87.00 100 ALA A C 1
ATOM 798 O O . ALA A 1 100 ? -7.176 -9.131 -1.936 1.00 87.00 100 ALA A O 1
ATOM 799 N N . ALA A 1 101 ? -5.306 -8.422 -2.955 1.00 89.31 101 ALA A N 1
ATOM 800 C CA . ALA A 1 101 ? -4.847 -7.653 -1.798 1.00 89.31 101 ALA A CA 1
ATOM 801 C C . ALA A 1 101 ? -5.788 -6.498 -1.447 1.00 89.31 101 ALA A C 1
ATOM 803 O O . ALA A 1 101 ? -6.065 -6.293 -0.276 1.00 89.31 101 ALA A O 1
ATOM 804 N N . ILE A 1 102 ? -6.292 -5.758 -2.442 1.00 90.75 102 ILE A N 1
ATOM 805 C CA . ILE A 1 102 ? -7.247 -4.665 -2.201 1.00 90.75 102 ILE A CA 1
ATOM 806 C C . ILE A 1 102 ? -8.501 -5.194 -1.501 1.00 90.75 102 ILE A C 1
ATOM 808 O O . ILE A 1 102 ? -8.921 -4.616 -0.505 1.00 90.75 102 ILE A O 1
ATOM 812 N N . GLU A 1 103 ? -9.079 -6.287 -2.000 1.00 91.12 103 GLU A N 1
ATOM 813 C CA . GLU A 1 103 ? -10.298 -6.855 -1.415 1.00 91.12 103 GLU A CA 1
ATOM 814 C C . GLU A 1 103 ? -10.043 -7.440 -0.017 1.00 91.12 103 GLU A C 1
ATOM 816 O O . GLU A 1 103 ? -10.811 -7.154 0.895 1.00 91.12 103 GLU A O 1
ATOM 821 N N . ALA A 1 104 ? -8.919 -8.131 0.202 1.00 89.94 104 ALA A N 1
ATOM 822 C CA . ALA A 1 104 ? -8.542 -8.624 1.530 1.00 89.94 104 ALA A CA 1
ATOM 823 C C . ALA A 1 104 ? -8.351 -7.482 2.545 1.00 89.94 104 ALA A C 1
ATOM 825 O O . ALA A 1 104 ? -8.747 -7.591 3.704 1.00 89.94 104 ALA A O 1
ATOM 826 N N . THR A 1 105 ? -7.775 -6.354 2.119 1.00 91.50 105 THR A N 1
ATOM 827 C CA . THR A 1 105 ? -7.632 -5.182 2.989 1.00 91.50 105 THR A CA 1
ATOM 828 C C . THR A 1 105 ? -8.973 -4.516 3.277 1.00 91.50 105 THR A C 1
ATOM 830 O O . THR A 1 105 ? -9.222 -4.139 4.420 1.00 91.50 105 THR A O 1
ATOM 833 N N . LYS A 1 106 ? -9.864 -4.409 2.284 1.00 91.81 106 LYS A N 1
ATOM 834 C CA . LYS A 1 106 ? -11.234 -3.925 2.508 1.00 91.81 106 LYS A CA 1
ATOM 835 C C . LYS A 1 106 ? -11.968 -4.790 3.527 1.00 91.81 106 LYS A C 1
ATOM 837 O O . LYS A 1 106 ? -12.504 -4.247 4.487 1.00 91.81 106 LYS A O 1
ATOM 842 N N . GLU A 1 107 ? -11.928 -6.109 3.354 1.00 91.12 107 GLU A N 1
ATOM 843 C CA . GLU A 1 107 ? -12.525 -7.075 4.278 1.00 91.12 107 GLU A CA 1
ATOM 844 C C . GLU A 1 107 ? -11.956 -6.907 5.693 1.00 91.12 107 GLU A C 1
ATOM 846 O O . GLU A 1 107 ? -12.713 -6.732 6.648 1.00 91.12 107 GLU A O 1
ATOM 851 N N . TYR A 1 108 ? -10.626 -6.831 5.827 1.00 92.06 108 TYR A N 1
ATOM 852 C CA . TYR A 1 108 ? -9.970 -6.621 7.119 1.00 92.06 108 TYR A CA 1
ATOM 853 C C . TYR A 1 108 ? -10.454 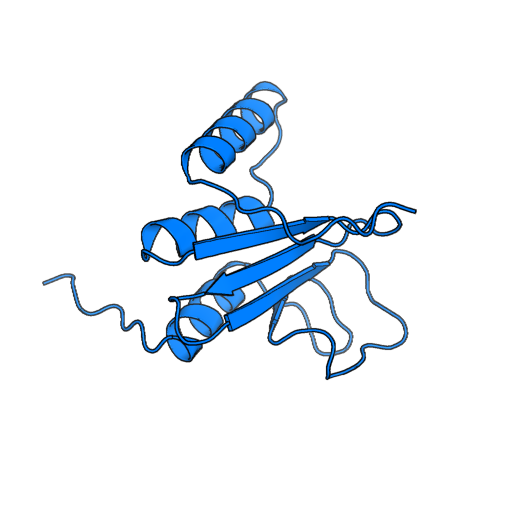-5.350 7.827 1.00 92.06 108 TYR A C 1
ATOM 855 O O . TYR A 1 108 ? -10.652 -5.354 9.045 1.00 92.06 108 TYR A O 1
ATOM 863 N N . PHE A 1 109 ? -10.652 -4.254 7.091 1.00 91.75 109 PHE A N 1
ATOM 864 C CA . PHE A 1 109 ? -11.130 -2.988 7.650 1.00 91.75 109 PHE A CA 1
ATOM 865 C C . PHE A 1 109 ? -12.658 -2.872 7.734 1.00 91.75 109 PHE A C 1
ATOM 867 O O . PHE A 1 109 ? -13.132 -1.906 8.332 1.00 91.75 109 PHE A O 1
ATOM 874 N N . GLY A 1 110 ? -13.419 -3.845 7.225 1.00 90.94 110 GLY A N 1
ATOM 875 C CA . GLY A 1 110 ? -14.883 -3.786 7.164 1.00 90.94 110 GLY A CA 1
ATOM 876 C C . GLY A 1 110 ? -15.404 -2.730 6.184 1.00 90.94 110 GLY A C 1
ATOM 877 O O . GLY A 1 110 ? -16.446 -2.127 6.422 1.00 90.94 110 GLY A O 1
ATOM 878 N N . ILE A 1 111 ? -14.656 -2.454 5.112 1.00 88.25 111 ILE A N 1
ATOM 879 C CA . ILE A 1 111 ? -15.034 -1.491 4.074 1.00 88.25 111 ILE A CA 1
ATOM 880 C C . ILE A 1 111 ? -15.868 -2.229 3.026 1.00 88.25 111 ILE A C 1
ATOM 882 O O . ILE A 1 111 ? -15.327 -2.832 2.099 1.00 88.25 111 ILE A O 1
ATOM 886 N N . ASN A 1 112 ? -17.189 -2.182 3.167 1.00 77.50 112 ASN A N 1
ATOM 887 C CA . ASN A 1 112 ? -18.098 -2.717 2.159 1.00 77.50 112 ASN A CA 1
ATOM 888 C C . ASN A 1 112 ? -18.227 -1.723 0.996 1.00 77.50 112 ASN A C 1
ATOM 890 O O . ASN A 1 112 ? -18.287 -0.513 1.212 1.00 77.50 112 ASN A O 1
ATOM 894 N N . ASN A 1 113 ? -18.294 -2.220 -0.246 1.00 58.44 113 ASN A N 1
ATOM 895 C CA . ASN A 1 113 ? -18.672 -1.398 -1.401 1.00 58.44 113 ASN A CA 1
ATOM 896 C C . ASN A 1 113 ? -20.188 -1.094 -1.334 1.00 58.44 113 ASN A C 1
ATOM 898 O O . ASN A 1 113 ? -20.947 -1.532 -2.192 1.00 58.44 113 ASN A O 1
ATOM 902 N N . GLU A 1 114 ? -20.654 -0.386 -0.308 1.00 49.03 114 GLU A N 1
ATOM 903 C CA . GLU A 1 114 ? -22.020 0.141 -0.250 1.00 49.03 114 GLU A CA 1
ATOM 904 C C . GLU A 1 114 ? -22.026 1.566 -0.792 1.00 49.03 114 GLU A C 1
ATOM 906 O O . GLU A 1 114 ? -22.046 2.523 -0.030 1.00 49.03 114 GLU A O 1
ATOM 911 N N . THR A 1 115 ? -21.932 1.712 -2.116 1.00 42.41 115 THR A N 1
ATOM 912 C CA . THR A 1 115 ? -22.710 2.699 -2.894 1.00 42.41 115 THR A CA 1
ATOM 913 C C . THR A 1 115 ? -22.360 2.616 -4.379 1.00 42.41 115 THR A C 1
ATOM 915 O O . THR A 1 115 ? -21.294 3.042 -4.816 1.00 42.41 115 THR A O 1
ATOM 918 N N . ALA A 1 116 ? -23.304 2.094 -5.156 1.00 36.84 116 ALA A N 1
ATOM 919 C CA . ALA A 1 116 ? -23.693 2.656 -6.445 1.00 36.84 116 ALA A CA 1
ATOM 920 C C . ALA A 1 116 ? -25.149 2.225 -6.696 1.00 36.84 116 ALA A C 1
ATOM 922 O O . ALA A 1 116 ? -25.403 1.254 -7.404 1.00 36.84 116 ALA A O 1
ATOM 923 N N . ASN A 1 117 ? -26.072 2.900 -6.001 1.00 35.28 117 ASN A N 1
ATOM 924 C CA . ASN A 1 117 ? -27.415 3.150 -6.529 1.00 35.28 117 ASN A CA 1
ATOM 925 C C . ASN A 1 117 ? -27.313 4.313 -7.515 1.00 35.28 117 ASN A C 1
ATOM 927 O O . ASN A 1 117 ? -26.518 5.236 -7.214 1.00 35.28 117 ASN A O 1
#

Secondary structure (DSSP, 8-state):
---PPPEE--HHHHHHHHHHHHHTTPPPPHHHHHHHHHHHTT-EEEEEE-SSSS-EEEEEE-SS-EEEEEE-SS--SS--TTS-SEEEEEETTEEE-HHHHHHHHHHHHT-------

Sequence (117 aa):
MSRRQAEPIALEDIQAMARYALSRGHSHSKWAVYCGAMLRLGLSVSVYKALTTKSKYIYVSNGRKEYKVRFSDHRPNRQRSDDCDFIVGRSHLGSSSTRAAIEATKEYFGINNETAN

Organism: NCBI:txid2304604

Foldseek 3Di:
DDPDDFAWDALVNLVVQCVVCVVVVHHRDLVSVLVNLLVVVVWTKTWDDDPPFNKIWIWTGPPPDIFIEIEHQDAPPDDDPPPGPYYAYDYPVGHDGSVNVNVVVCVVVVPDPPDDD